Protein AF-A0A357JIE4-F1 (afdb_monomer_lite)

pLDDT: mean 88.47, std 15.43, range [49.12, 98.25]

Foldseek 3Di:
DDDDPPPPPVPPCQWDADPVRQTAAHVVQQWNGFDADPVRHTQWTAHDDPPGDIDGWDADPVGHTDD

Sequence (67 aa):
MSLVLQNNIFKVSITDYDPDGNLTSDKNKNITSILYNHLNMPTKITVTGSNAGTLDYVYTADGIKLQ

Radius of gyration: 17.45 Å; chains: 1; bounding box: 37×30×55 Å

Structure (mmCIF, N/CA/C/O backbone):
data_AF-A0A357JIE4-F1
#
_entry.id   AF-A0A357JIE4-F1
#
loop_
_atom_site.group_PDB
_atom_site.id
_atom_site.type_symbol
_atom_site.label_atom_id
_atom_site.label_alt_id
_atom_site.label_comp_id
_atom_site.label_asym_id
_atom_site.label_entity_id
_atom_site.label_seq_id
_atom_site.pdbx_PDB_ins_code
_atom_site.Cartn_x
_atom_site.Cartn_y
_atom_site.Cartn_z
_atom_site.occupancy
_atom_site.B_iso_or_equiv
_atom_site.auth_seq_id
_atom_site.auth_comp_id
_atom_site.auth_asym_id
_atom_site.auth_atom_id
_atom_site.pdbx_PDB_model_num
ATOM 1 N N . MET A 1 1 ? 24.592 -22.431 37.572 1.00 65.50 1 MET A N 1
ATOM 2 C CA . MET A 1 1 ? 23.449 -21.505 37.690 1.00 65.50 1 MET A CA 1
ATOM 3 C C . MET A 1 1 ? 23.583 -20.467 36.589 1.00 65.50 1 MET A C 1
ATOM 5 O O . MET A 1 1 ? 24.336 -19.526 36.770 1.00 65.50 1 MET A O 1
ATOM 9 N N . SER A 1 2 ? 22.913 -20.659 35.454 1.00 49.12 2 SER A N 1
ATOM 10 C CA . SER A 1 2 ? 22.722 -19.586 34.472 1.00 49.12 2 SER A CA 1
ATOM 11 C C . SER A 1 2 ? 21.313 -19.712 33.922 1.00 49.12 2 SER A C 1
ATOM 13 O O . SER A 1 2 ? 20.989 -20.681 33.240 1.00 49.12 2 SER A O 1
ATOM 15 N N . LEU A 1 3 ? 20.468 -18.762 34.304 1.00 49.31 3 LEU A N 1
ATOM 16 C CA . LEU A 1 3 ? 19.119 -18.607 33.788 1.00 49.31 3 LEU A CA 1
ATOM 17 C C . LEU A 1 3 ? 19.234 -17.910 32.427 1.00 49.31 3 LEU A C 1
ATOM 19 O O . LEU A 1 3 ? 19.742 -16.792 32.351 1.00 49.31 3 LEU A O 1
ATOM 23 N N . VAL A 1 4 ? 18.800 -18.564 31.352 1.00 56.25 4 VAL A N 1
ATOM 24 C CA . VAL A 1 4 ? 18.663 -17.910 30.047 1.00 56.25 4 VAL A CA 1
ATOM 25 C C . VAL A 1 4 ? 17.335 -17.161 30.079 1.00 56.25 4 VAL A C 1
ATOM 27 O O . VAL A 1 4 ? 16.273 -17.782 30.088 1.00 56.25 4 VAL A O 1
ATOM 30 N N . LEU A 1 5 ? 17.381 -15.832 30.147 1.00 53.88 5 LEU A N 1
ATOM 31 C CA . LEU A 1 5 ? 16.198 -14.988 29.986 1.00 53.88 5 LEU A CA 1
ATOM 32 C C . LEU A 1 5 ? 15.730 -15.090 28.530 1.00 53.88 5 LEU A C 1
ATOM 34 O O . LEU A 1 5 ? 16.157 -14.327 27.667 1.00 53.88 5 LEU A O 1
ATOM 38 N N . GLN A 1 6 ? 14.844 -16.046 28.253 1.00 53.06 6 GLN A N 1
ATOM 39 C CA . GLN A 1 6 ? 13.958 -15.994 27.093 1.00 53.06 6 GLN A CA 1
ATOM 40 C C . GLN A 1 6 ? 12.928 -14.897 27.373 1.00 53.06 6 GLN A C 1
ATOM 42 O O . GLN A 1 6 ? 11.773 -15.169 27.704 1.00 53.06 6 GLN A O 1
ATOM 47 N N . ASN A 1 7 ? 13.352 -13.636 27.282 1.00 50.56 7 ASN A N 1
ATOM 48 C CA . ASN A 1 7 ? 12.408 -12.541 27.154 1.00 50.56 7 ASN A CA 1
ATOM 49 C C . ASN A 1 7 ? 11.807 -12.665 25.753 1.00 50.56 7 ASN A C 1
ATOM 51 O O . ASN A 1 7 ? 12.252 -12.011 24.812 1.00 50.56 7 ASN A O 1
ATOM 55 N N . ASN A 1 8 ? 10.794 -13.528 25.639 1.00 51.81 8 ASN A N 1
ATOM 56 C CA . ASN A 1 8 ? 9.797 -13.526 24.577 1.00 51.81 8 ASN A CA 1
ATOM 57 C C . ASN A 1 8 ? 9.051 -12.186 24.624 1.00 51.81 8 ASN A C 1
ATOM 59 O O . ASN A 1 8 ? 7.875 -12.113 24.978 1.00 51.81 8 ASN A O 1
ATOM 63 N N . ILE A 1 9 ? 9.744 -11.099 24.284 1.00 59.69 9 ILE A N 1
ATOM 64 C CA . ILE A 1 9 ? 9.098 -9.874 23.850 1.00 59.69 9 ILE A CA 1
ATOM 65 C C . ILE A 1 9 ? 8.446 -10.286 22.541 1.00 59.69 9 ILE A C 1
ATOM 67 O O . ILE A 1 9 ? 9.114 -10.386 21.514 1.00 59.69 9 ILE A O 1
ATOM 71 N N . PHE A 1 10 ? 7.160 -10.632 22.611 1.00 62.34 10 PHE A N 1
ATOM 72 C CA . PHE A 1 10 ? 6.324 -10.822 21.441 1.00 62.34 10 PHE A CA 1
ATOM 73 C C . PHE A 1 10 ? 6.539 -9.588 20.577 1.00 62.34 10 PHE A C 1
ATOM 75 O O . PHE A 1 10 ? 6.088 -8.497 20.927 1.00 62.34 10 PHE A O 1
ATOM 82 N N . LYS A 1 11 ? 7.313 -9.734 19.498 1.00 60.78 11 LYS A N 1
ATOM 83 C CA . LYS A 1 11 ? 7.496 -8.677 18.519 1.00 60.78 11 LYS A CA 1
ATOM 84 C C . LYS A 1 11 ? 6.129 -8.499 17.881 1.00 60.78 11 LYS A C 1
ATOM 86 O O . LYS A 1 11 ? 5.779 -9.182 16.925 1.00 60.78 11 LYS A O 1
ATOM 91 N N . VAL A 1 12 ? 5.316 -7.629 18.466 1.00 67.50 12 VAL A N 1
ATOM 92 C CA . VAL A 1 12 ? 4.154 -7.098 17.782 1.00 67.50 12 VAL A CA 1
ATOM 93 C C . VAL A 1 12 ? 4.753 -6.255 16.674 1.00 67.50 12 VAL A C 1
ATOM 95 O O . VAL A 1 12 ? 5.203 -5.137 16.916 1.00 67.50 12 VAL A O 1
ATOM 98 N N . SER A 1 13 ? 4.825 -6.812 15.468 1.00 75.69 13 SER A N 1
ATOM 99 C CA . SER A 1 13 ? 5.065 -5.991 14.295 1.00 75.69 13 SER A CA 1
ATOM 100 C C . SER A 1 13 ? 3.935 -4.973 14.227 1.00 75.69 13 SER A C 1
ATOM 102 O O . SER A 1 13 ? 2.749 -5.317 14.131 1.00 75.69 13 SER A O 1
ATOM 104 N N . ILE A 1 14 ? 4.312 -3.717 14.426 1.00 87.81 14 ILE A N 1
ATOM 105 C CA . ILE A 1 14 ?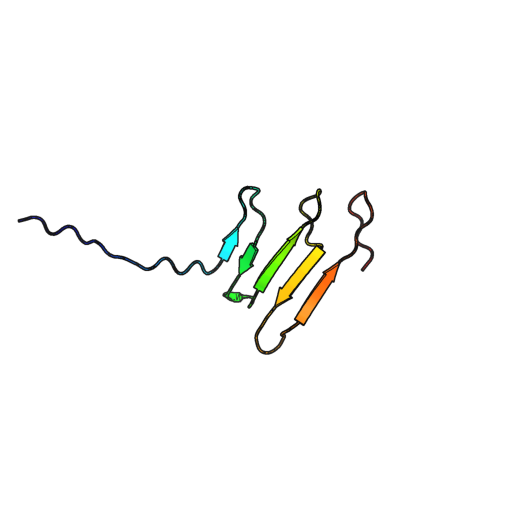 3.443 -2.559 14.239 1.00 87.81 14 ILE A CA 1
ATOM 106 C C . ILE A 1 14 ? 3.427 -2.177 12.759 1.00 87.81 14 ILE A C 1
ATOM 108 O O . ILE A 1 14 ? 2.429 -1.656 12.279 1.00 87.81 14 ILE A O 1
ATOM 112 N N . THR A 1 15 ? 4.501 -2.504 12.044 1.00 94.38 15 THR A N 1
ATOM 113 C CA . THR A 1 15 ? 4.705 -2.222 10.630 1.00 94.38 15 THR A CA 1
ATOM 114 C C . THR A 1 15 ? 5.392 -3.429 10.003 1.00 94.38 15 THR A C 1
ATOM 116 O O . THR A 1 15 ? 6.385 -3.912 10.554 1.00 94.38 15 THR A O 1
ATOM 119 N N . ASP A 1 16 ? 4.867 -3.911 8.883 1.00 95.62 16 ASP A N 1
ATOM 120 C CA . ASP A 1 16 ? 5.391 -5.069 8.157 1.00 95.62 16 ASP A CA 1
ATOM 121 C C . ASP A 1 16 ? 5.681 -4.703 6.702 1.00 95.62 16 ASP A C 1
ATOM 123 O O . ASP A 1 16 ? 5.031 -3.828 6.128 1.00 95.62 16 ASP A O 1
ATOM 127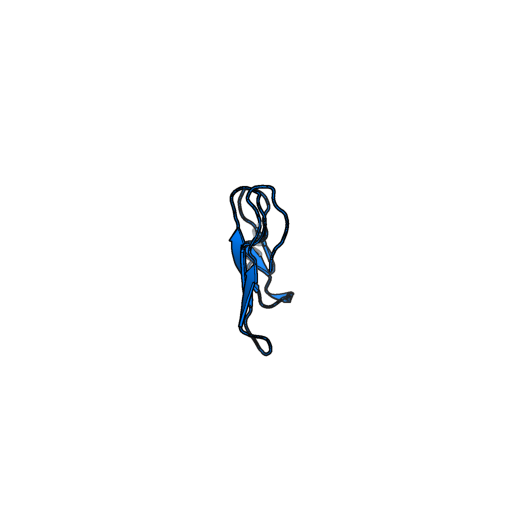 N N . TYR A 1 17 ? 6.662 -5.386 6.113 1.00 96.25 17 TYR A N 1
ATOM 128 C CA . TYR A 1 17 ? 7.149 -5.133 4.761 1.00 96.25 17 TYR A CA 1
ATOM 129 C C . TYR A 1 17 ? 7.280 -6.442 3.977 1.00 96.25 17 TYR A C 1
ATOM 131 O O . TYR A 1 17 ? 7.473 -7.505 4.573 1.00 96.25 17 TYR A O 1
ATOM 139 N N . ASP A 1 18 ? 7.164 -6.368 2.654 1.00 93.81 18 ASP A N 1
ATOM 140 C CA . ASP A 1 18 ? 7.501 -7.469 1.749 1.00 93.81 18 ASP A CA 1
ATOM 141 C C . ASP A 1 18 ? 9.032 -7.555 1.515 1.00 93.81 18 ASP A C 1
ATOM 143 O O . ASP A 1 18 ? 9.781 -6.692 1.991 1.00 93.81 18 ASP A O 1
ATOM 147 N N . PRO A 1 19 ? 9.540 -8.597 0.823 1.00 95.44 19 PRO A N 1
ATOM 148 C CA . PRO A 1 19 ? 10.973 -8.738 0.546 1.00 95.44 19 PRO A CA 1
ATOM 149 C C . PRO A 1 19 ? 11.585 -7.613 -0.299 1.00 95.44 19 PRO A C 1
ATOM 151 O O . PRO A 1 19 ? 12.789 -7.382 -0.195 1.00 95.44 19 PRO A O 1
ATOM 154 N N . ASP A 1 20 ? 10.776 -6.917 -1.102 1.00 93.19 20 ASP A N 1
ATOM 155 C CA . ASP A 1 20 ? 11.209 -5.790 -1.936 1.00 93.19 20 ASP A CA 1
ATOM 156 C C . ASP A 1 20 ? 11.244 -4.467 -1.142 1.00 93.19 20 ASP A C 1
ATOM 158 O O . ASP A 1 20 ? 11.683 -3.434 -1.652 1.00 93.19 20 ASP A O 1
ATOM 162 N N . GLY A 1 21 ? 10.832 -4.498 0.132 1.00 95.06 21 GLY A N 1
ATOM 163 C CA . GLY A 1 21 ? 10.831 -3.358 1.045 1.00 95.06 21 GLY A CA 1
ATOM 164 C C . GLY A 1 21 ? 9.566 -2.504 0.972 1.00 95.06 21 GLY A C 1
ATOM 165 O O . GLY A 1 21 ? 9.537 -1.415 1.553 1.00 95.06 21 GLY A O 1
ATOM 166 N N . ASN A 1 22 ? 8.513 -2.972 0.299 1.00 96.75 22 ASN A N 1
ATOM 167 C CA . ASN A 1 22 ? 7.233 -2.277 0.266 1.00 96.75 22 ASN A CA 1
ATOM 168 C C . ASN A 1 22 ? 6.440 -2.534 1.549 1.00 96.75 22 ASN A C 1
ATOM 170 O O . ASN A 1 22 ? 6.468 -3.625 2.114 1.00 96.75 22 ASN A O 1
ATOM 174 N N . LEU A 1 23 ? 5.705 -1.524 2.012 1.00 97.06 23 LEU A N 1
ATOM 175 C CA . LEU A 1 23 ? 4.871 -1.617 3.208 1.00 97.06 23 LEU A CA 1
ATOM 176 C C . LEU A 1 23 ? 3.677 -2.552 2.962 1.00 97.06 23 LEU A C 1
ATOM 178 O O . LEU A 1 23 ? 2.864 -2.293 2.087 1.00 97.06 23 LEU A O 1
ATOM 182 N N . THR A 1 24 ? 3.496 -3.594 3.770 1.00 96.94 24 THR A N 1
ATOM 183 C CA . THR A 1 24 ? 2.334 -4.496 3.648 1.00 96.94 24 THR A CA 1
ATOM 184 C C . THR A 1 24 ? 1.258 -4.205 4.686 1.00 96.94 24 THR A C 1
ATOM 186 O O . THR A 1 24 ? 0.071 -4.357 4.391 1.00 96.94 24 THR A O 1
ATOM 189 N N . SER A 1 25 ? 1.636 -3.739 5.882 1.00 95.75 25 SER A N 1
ATOM 190 C CA . SER A 1 25 ? 0.689 -3.316 6.921 1.00 95.75 25 SER A CA 1
ATOM 191 C C . SER A 1 25 ? 1.298 -2.305 7.898 1.00 95.75 25 SER A C 1
ATOM 193 O O . SER A 1 25 ? 2.508 -2.297 8.121 1.00 95.75 25 SER A O 1
ATOM 195 N N . ASP A 1 26 ? 0.458 -1.450 8.488 1.00 95.94 26 ASP A N 1
ATOM 196 C CA . ASP A 1 26 ? 0.852 -0.498 9.535 1.00 95.94 26 ASP A CA 1
ATOM 197 C C . ASP A 1 26 ? -0.305 -0.271 10.518 1.00 95.94 26 ASP A C 1
ATOM 199 O O . ASP A 1 26 ? -1.282 0.425 10.220 1.00 95.94 26 ASP A O 1
ATOM 203 N N . LYS A 1 27 ? -0.176 -0.825 11.726 1.00 93.56 27 LYS A N 1
ATOM 204 C CA . LYS A 1 27 ? -1.174 -0.723 12.798 1.00 93.56 27 LYS A CA 1
ATOM 205 C C . LYS A 1 27 ? -1.321 0.696 13.340 1.00 93.56 27 LYS A C 1
ATOM 207 O O . LYS A 1 27 ? -2.424 1.049 13.743 1.00 93.56 27 LYS A O 1
ATOM 212 N N . ASN A 1 28 ? -0.282 1.535 13.299 1.00 93.56 28 ASN A N 1
ATOM 21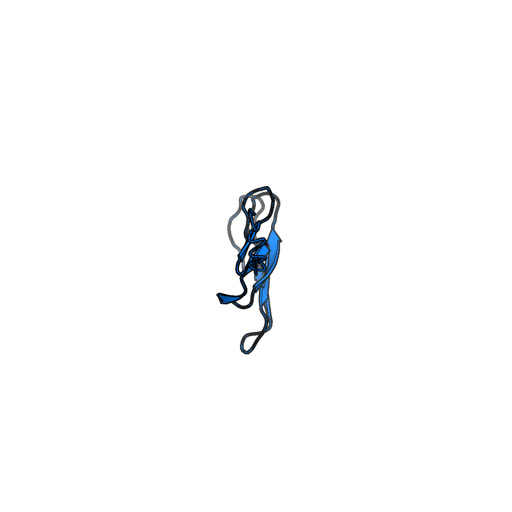3 C CA . ASN A 1 28 ? -0.403 2.940 13.717 1.00 93.56 28 ASN A CA 1
ATOM 214 C C . ASN A 1 28 ? -1.294 3.742 12.760 1.00 93.56 28 ASN A C 1
ATOM 216 O O . ASN A 1 28 ? -1.878 4.754 13.145 1.00 93.56 28 ASN A O 1
ATOM 220 N N . LYS A 1 29 ? -1.385 3.294 11.503 1.00 93.31 29 LYS A N 1
ATOM 221 C CA . LYS A 1 29 ? -2.206 3.904 10.449 1.00 93.31 29 LYS A CA 1
ATOM 222 C C . LYS A 1 29 ? -3.502 3.134 10.185 1.00 93.31 29 LYS A C 1
ATOM 224 O O . LYS A 1 29 ? -4.239 3.501 9.274 1.00 93.31 29 LYS A O 1
ATOM 229 N N . ASN A 1 30 ? -3.777 2.078 10.954 1.00 95.75 30 ASN A N 1
ATOM 230 C CA . ASN A 1 30 ? -4.862 1.121 10.714 1.00 95.75 30 ASN A CA 1
ATOM 231 C C . ASN A 1 30 ? -4.839 0.492 9.304 1.00 95.75 30 ASN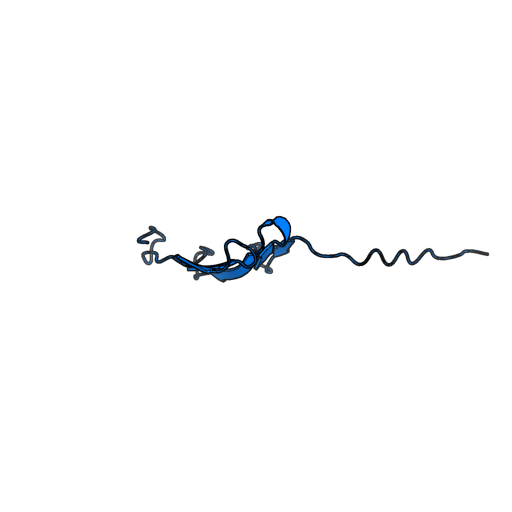 A C 1
ATOM 233 O O . ASN A 1 30 ? -5.883 0.095 8.787 1.00 95.75 30 ASN A O 1
ATOM 237 N N . ILE A 1 31 ? -3.665 0.393 8.672 1.00 96.69 31 ILE A N 1
ATOM 238 C CA . ILE A 1 31 ? -3.489 -0.244 7.364 1.00 96.69 31 ILE A CA 1
ATOM 239 C C . ILE A 1 31 ? -3.345 -1.748 7.572 1.00 96.69 31 ILE A C 1
ATOM 241 O O . ILE A 1 31 ? -2.452 -2.205 8.285 1.00 96.69 31 ILE A O 1
ATOM 245 N N . THR A 1 32 ? -4.210 -2.513 6.912 1.00 97.06 32 THR A N 1
ATOM 246 C CA . THR A 1 32 ? -4.248 -3.982 7.009 1.00 97.06 32 THR A CA 1
ATOM 247 C C . THR A 1 32 ? -3.674 -4.685 5.787 1.00 97.06 32 THR A C 1
ATOM 249 O O . THR A 1 32 ? -3.234 -5.824 5.899 1.00 97.06 32 THR A O 1
ATOM 252 N N . SER A 1 33 ? -3.687 -4.028 4.626 1.00 97.56 33 SER A N 1
ATOM 253 C CA . SER A 1 33 ? -3.073 -4.534 3.399 1.00 97.56 33 SER A CA 1
ATOM 254 C C . SER A 1 33 ? -2.769 -3.400 2.429 1.00 97.56 33 SER A C 1
ATOM 256 O O . SER A 1 33 ? -3.507 -2.409 2.371 1.00 9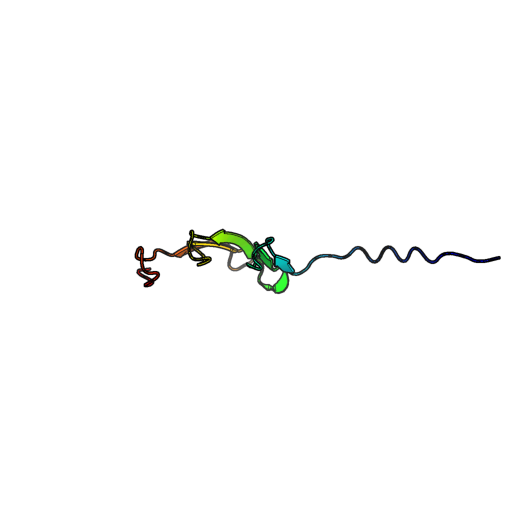7.56 33 SER A O 1
ATOM 258 N N . ILE A 1 34 ? -1.709 -3.585 1.644 1.00 98.25 34 ILE A N 1
ATOM 259 C CA . ILE A 1 34 ? -1.405 -2.784 0.462 1.00 98.25 34 ILE A CA 1
ATOM 260 C C . ILE A 1 34 ? -1.130 -3.731 -0.710 1.00 98.25 34 ILE A C 1
ATOM 262 O O . ILE A 1 34 ? -0.387 -4.700 -0.565 1.00 98.25 34 ILE A O 1
ATOM 266 N N . LEU A 1 35 ? -1.752 -3.463 -1.857 1.00 97.69 35 LEU A N 1
ATOM 267 C CA . LEU A 1 35 ? -1.441 -4.111 -3.130 1.00 97.69 35 LEU A CA 1
ATOM 268 C C . LEU A 1 35 ? -0.577 -3.185 -3.972 1.00 97.69 35 LEU A C 1
ATOM 270 O O . LEU A 1 35 ? -0.769 -1.969 -3.947 1.00 97.69 35 LEU A O 1
ATOM 274 N N . TYR A 1 36 ? 0.326 -3.776 -4.743 1.00 97.88 36 TYR A N 1
ATOM 275 C CA . TYR A 1 36 ? 1.297 -3.064 -5.561 1.00 97.88 36 TYR A CA 1
ATOM 276 C C . TYR A 1 36 ? 1.206 -3.489 -7.025 1.00 97.88 36 TYR A C 1
ATOM 278 O O . TYR A 1 36 ? 0.816 -4.616 -7.337 1.00 97.88 36 TYR A O 1
ATOM 286 N N . ASN A 1 37 ? 1.559 -2.577 -7.930 1.00 95.38 37 ASN A N 1
ATOM 287 C CA . ASN A 1 37 ? 1.829 -2.918 -9.326 1.00 95.38 37 ASN A CA 1
ATOM 288 C C . ASN A 1 37 ? 3.304 -3.326 -9.522 1.00 95.38 37 ASN A C 1
ATOM 290 O O . ASN A 1 37 ? 4.111 -3.274 -8.599 1.00 95.38 37 ASN A O 1
ATOM 294 N N . HIS A 1 38 ? 3.672 -3.672 -10.756 1.00 94.19 38 HIS A N 1
ATOM 295 C CA . HIS A 1 38 ? 5.040 -4.058 -11.131 1.00 94.19 38 HIS A CA 1
ATOM 296 C C . HIS A 1 38 ? 6.093 -2.938 -11.009 1.00 94.19 38 HIS A C 1
ATOM 298 O O . HIS A 1 38 ? 7.275 -3.198 -11.204 1.00 94.19 38 HIS A O 1
ATOM 304 N N . LEU A 1 39 ? 5.676 -1.703 -10.714 1.00 95.88 39 LEU A N 1
ATOM 305 C CA . LEU A 1 39 ? 6.549 -0.555 -10.453 1.00 95.88 39 LEU A CA 1
ATOM 306 C C . LEU A 1 39 ? 6.659 -0.254 -8.949 1.00 95.88 39 LEU A C 1
ATOM 308 O O . LEU A 1 39 ? 7.111 0.828 -8.576 1.00 95.88 39 LEU A O 1
ATOM 312 N N . ASN A 1 40 ? 6.211 -1.174 -8.086 1.00 96.50 40 ASN A N 1
ATOM 313 C CA . ASN A 1 40 ? 6.151 -1.004 -6.632 1.00 96.50 40 ASN A CA 1
ATOM 314 C C . ASN A 1 40 ? 5.311 0.209 -6.188 1.00 96.50 40 ASN A C 1
ATOM 316 O O . ASN A 1 40 ? 5.521 0.786 -5.121 1.00 96.50 40 ASN A O 1
ATOM 320 N N . MET A 1 41 ? 4.306 0.590 -6.983 1.00 97.06 41 MET A N 1
ATOM 321 C CA . MET A 1 41 ? 3.361 1.652 -6.633 1.00 97.06 41 MET A CA 1
ATOM 322 C C . MET A 1 41 ? 2.085 1.062 -6.013 1.00 97.06 41 MET A C 1
ATOM 324 O O . MET A 1 41 ? 1.555 0.093 -6.566 1.00 97.06 41 MET A O 1
ATOM 328 N N . PRO A 1 42 ? 1.558 1.630 -4.910 1.00 97.62 42 PRO A N 1
ATOM 329 C CA . PRO A 1 42 ? 0.340 1.134 -4.274 1.00 97.62 42 PRO A CA 1
ATOM 330 C C . PRO A 1 42 ? -0.871 1.259 -5.199 1.00 97.62 42 PRO A C 1
ATOM 332 O O . PRO A 1 42 ? -1.238 2.366 -5.561 1.00 97.62 42 PRO A O 1
ATOM 335 N N . THR A 1 43 ? -1.540 0.164 -5.539 1.00 98.00 43 THR A N 1
ATOM 336 C CA . THR A 1 43 ? -2.798 0.175 -6.310 1.00 98.00 43 THR A CA 1
ATOM 337 C C . THR A 1 43 ? -4.027 0.089 -5.420 1.00 98.00 43 THR A C 1
ATOM 339 O O . THR A 1 43 ? -5.101 0.538 -5.811 1.00 98.00 43 THR A O 1
ATOM 342 N N . LYS A 1 44 ? -3.881 -0.462 -4.212 1.00 98.25 44 LYS A N 1
ATOM 343 C CA . LYS A 1 44 ? -4.968 -0.550 -3.240 1.00 98.25 44 LYS A CA 1
ATOM 344 C C . LYS A 1 44 ? -4.443 -0.519 -1.819 1.00 98.25 44 LYS A C 1
ATOM 346 O O . LYS A 1 44 ? -3.552 -1.294 -1.494 1.00 98.25 44 LYS A O 1
ATOM 351 N N . ILE A 1 45 ? -5.027 0.314 -0.965 1.00 98.00 45 ILE A N 1
ATOM 352 C CA . ILE A 1 45 ? -4.737 0.356 0.474 1.00 98.00 45 ILE A CA 1
ATOM 353 C C . ILE A 1 45 ? -6.026 0.069 1.234 1.00 98.00 45 ILE A C 1
ATOM 355 O O . ILE A 1 45 ? -7.015 0.772 1.042 1.00 98.00 45 ILE A O 1
ATOM 359 N N . THR A 1 46 ? -6.013 -0.930 2.117 1.00 98.19 46 THR A N 1
ATOM 360 C CA . THR A 1 46 ? -7.163 -1.256 2.976 1.00 98.19 46 THR A CA 1
ATOM 361 C C . THR A 1 46 ? -6.932 -0.737 4.388 1.00 98.19 46 THR A C 1
ATOM 363 O O . THR A 1 46 ? -6.006 -1.179 5.079 1.00 98.19 46 THR A O 1
ATOM 366 N N . VAL A 1 47 ? -7.806 0.161 4.836 1.00 97.81 47 VAL A N 1
ATOM 367 C CA . VAL A 1 47 ? -7.762 0.790 6.161 1.00 97.81 47 VAL A CA 1
ATOM 368 C C . VAL A 1 47 ? -8.950 0.319 6.998 1.00 97.81 47 VAL A C 1
ATOM 370 O O . VAL A 1 47 ? -10.041 0.094 6.472 1.00 97.81 47 VAL A O 1
ATOM 373 N N . THR A 1 48 ? -8.752 0.161 8.305 1.00 96.62 48 THR A N 1
ATOM 374 C CA . THR A 1 48 ? -9.806 -0.181 9.275 1.00 96.62 48 THR A CA 1
ATOM 375 C C . THR A 1 48 ? -9.983 0.913 10.339 1.00 96.62 48 THR A C 1
ATOM 377 O O . THR A 1 48 ? -9.322 1.951 10.311 1.00 96.62 48 THR A O 1
ATOM 380 N N . GLY A 1 49 ? -10.915 0.713 11.275 1.00 94.25 49 GLY A N 1
ATOM 381 C CA . GLY A 1 49 ? -11.231 1.681 12.329 1.00 94.25 49 GLY A CA 1
ATOM 382 C C . GLY A 1 49 ? -12.246 2.734 11.882 1.00 94.25 49 GLY A C 1
ATOM 383 O O . GLY A 1 49 ? -13.094 2.468 11.034 1.00 94.25 49 GLY A O 1
ATOM 384 N N . SER A 1 50 ? -12.179 3.937 12.456 1.00 93.06 50 SER A N 1
ATOM 385 C CA . SER A 1 50 ? -13.166 4.998 12.192 1.00 93.06 50 SER A CA 1
ATOM 386 C C . SER A 1 50 ? -13.170 5.496 10.743 1.00 93.06 50 SER A C 1
ATOM 388 O O . SER A 1 50 ? -14.196 5.966 10.269 1.00 93.06 50 SER A O 1
ATOM 390 N N . ASN A 1 51 ? -12.042 5.356 10.038 1.00 88.31 51 ASN A N 1
ATOM 391 C CA . ASN A 1 51 ? -11.888 5.701 8.621 1.00 88.31 51 ASN A CA 1
ATOM 392 C C . ASN A 1 51 ? -11.768 4.437 7.755 1.00 88.31 51 ASN A C 1
ATOM 394 O O . ASN A 1 51 ? -10.967 4.395 6.821 1.00 88.31 51 ASN A O 1
ATOM 398 N N . ALA A 1 52 ? -12.496 3.375 8.116 1.00 96.12 52 ALA A N 1
ATOM 399 C CA . ALA A 1 52 ? -12.443 2.119 7.386 1.00 96.12 52 ALA A CA 1
ATOM 400 C C . ALA A 1 52 ? -12.855 2.303 5.920 1.00 96.12 52 ALA A C 1
ATOM 402 O O . ALA A 1 52 ? -13.838 2.978 5.614 1.00 96.12 52 ALA A O 1
ATOM 403 N N . GLY A 1 53 ? -12.113 1.668 5.019 1.00 97.25 53 GLY A N 1
ATOM 404 C CA . GLY A 1 53 ? -12.359 1.758 3.587 1.00 97.25 53 GLY A CA 1
ATOM 405 C C . GLY A 1 53 ? -11.160 1.317 2.764 1.00 97.25 53 GLY A C 1
ATOM 406 O O . GLY A 1 53 ? -10.141 0.865 3.296 1.00 97.25 53 GLY A O 1
ATOM 407 N N . THR A 1 54 ? -11.295 1.456 1.449 1.00 97.44 54 THR A N 1
ATOM 408 C CA . THR A 1 54 ? -10.210 1.208 0.502 1.00 97.44 54 THR A CA 1
ATOM 409 C C . THR A 1 54 ? -9.861 2.482 -0.247 1.00 97.44 54 THR A C 1
ATOM 411 O O . THR A 1 54 ? -10.739 3.253 -0.630 1.00 97.44 54 THR A O 1
ATOM 414 N N . LEU A 1 55 ? -8.563 2.703 -0.438 1.00 96.50 55 LEU A N 1
ATOM 415 C CA . LEU A 1 55 ? -8.046 3.697 -1.367 1.00 96.50 55 LEU A CA 1
ATOM 416 C C . LEU A 1 55 ? -7.545 2.937 -2.586 1.00 96.50 55 LEU A C 1
ATOM 418 O O . LEU A 1 55 ? -6.556 2.213 -2.483 1.00 96.50 55 LEU A O 1
ATOM 422 N N . ASP A 1 56 ? -8.250 3.072 -3.701 1.00 97.88 56 ASP A N 1
ATOM 423 C CA . ASP A 1 56 ? -7.886 2.465 -4.975 1.00 97.88 56 ASP A CA 1
ATOM 424 C C . ASP A 1 56 ? -7.205 3.526 -5.851 1.00 97.88 56 ASP A C 1
ATOM 426 O O . ASP A 1 56 ? -7.703 4.647 -5.987 1.00 97.88 56 ASP A O 1
ATOM 430 N N . TYR A 1 57 ? -6.057 3.171 -6.422 1.00 97.56 57 TYR A N 1
ATOM 431 C CA . TYR A 1 57 ? -5.262 4.039 -7.281 1.00 97.56 57 TYR A CA 1
ATOM 432 C C . TYR A 1 57 ? -5.070 3.403 -8.649 1.00 97.56 57 TYR A C 1
ATOM 434 O O . TYR A 1 57 ? -4.807 2.203 -8.774 1.00 97.56 57 TYR A O 1
ATOM 442 N N . VAL A 1 58 ? -5.146 4.240 -9.678 1.00 96.69 58 VAL A N 1
ATOM 443 C CA . VAL A 1 58 ? -4.899 3.834 -11.062 1.00 96.69 58 VAL A CA 1
ATOM 444 C C . VAL A 1 58 ? -3.723 4.631 -11.594 1.00 96.69 58 VAL A C 1
ATOM 446 O O . VAL A 1 58 ? -3.638 5.842 -11.393 1.00 96.69 58 VAL A O 1
ATOM 449 N N . TYR A 1 59 ? -2.823 3.949 -12.292 1.00 97.75 59 TYR A N 1
ATOM 450 C CA . TYR A 1 59 ? -1.651 4.548 -12.912 1.00 97.75 59 TYR A CA 1
ATOM 451 C C . TYR A 1 59 ? -1.631 4.231 -14.401 1.00 97.75 59 TYR A C 1
ATOM 453 O O . TYR A 1 59 ? -2.157 3.204 -14.836 1.00 97.75 59 TYR A O 1
ATOM 461 N N . THR A 1 60 ? -0.986 5.090 -15.182 1.00 97.31 60 THR A N 1
ATOM 462 C CA . THR A 1 60 ? -0.515 4.712 -16.514 1.00 97.31 60 THR A CA 1
ATOM 463 C C . THR A 1 60 ? 0.559 3.626 -16.403 1.00 97.31 60 THR A C 1
ATOM 465 O O . THR A 1 60 ? 1.127 3.397 -15.332 1.00 97.31 60 THR A O 1
ATOM 468 N N . ALA A 1 61 ? 0.878 2.979 -17.526 1.00 95.38 61 ALA A N 1
ATOM 469 C CA . ALA A 1 61 ? 1.967 2.004 -17.587 1.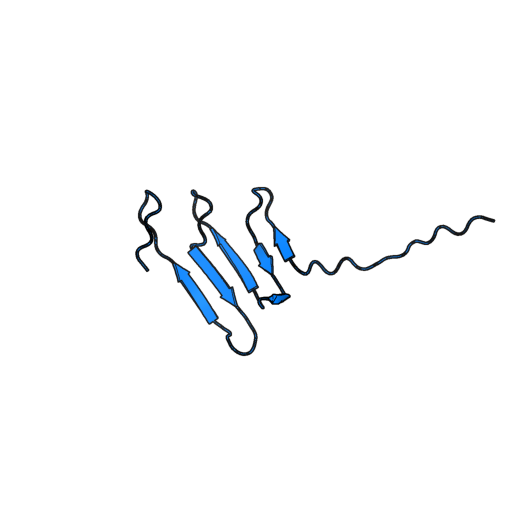00 95.38 61 ALA A CA 1
ATOM 470 C C . ALA A 1 61 ? 3.332 2.609 -17.201 1.00 95.38 61 ALA A C 1
ATOM 472 O O . ALA A 1 61 ? 4.168 1.902 -16.652 1.00 95.38 61 ALA A O 1
ATOM 473 N N . ASP A 1 62 ? 3.519 3.915 -17.424 1.00 96.62 62 ASP A N 1
ATOM 474 C CA . ASP A 1 62 ? 4.741 4.658 -17.086 1.00 96.62 62 ASP A CA 1
ATOM 475 C C . ASP A 1 62 ? 4.757 5.185 -15.636 1.00 96.62 62 ASP A C 1
ATOM 477 O O . ASP A 1 62 ? 5.673 5.906 -15.245 1.00 96.62 62 ASP A O 1
ATOM 481 N N . GLY A 1 63 ? 3.737 4.870 -14.828 1.00 95.88 63 GLY A N 1
ATOM 482 C CA . GLY A 1 63 ? 3.675 5.264 -13.416 1.00 95.88 63 GLY A CA 1
ATOM 483 C C . GLY A 1 63 ? 3.084 6.653 -13.144 1.00 95.88 63 GLY A C 1
ATOM 484 O O . GLY A 1 63 ? 3.251 7.192 -12.050 1.00 95.88 63 GLY A O 1
ATOM 485 N N . ILE A 1 64 ? 2.358 7.253 -14.093 1.00 97.00 64 ILE A N 1
ATOM 486 C CA . ILE A 1 64 ? 1.639 8.515 -13.855 1.00 97.00 64 ILE A CA 1
ATOM 487 C C . ILE A 1 64 ? 0.303 8.207 -13.180 1.00 97.00 64 ILE A C 1
ATOM 489 O O . ILE A 1 64 ? -0.499 7.443 -13.711 1.00 97.00 64 ILE A O 1
ATOM 493 N N . LYS A 1 65 ? 0.039 8.812 -12.018 1.00 95.38 65 LYS A N 1
ATOM 494 C CA . LYS A 1 65 ? -1.222 8.635 -11.285 1.00 95.38 65 LYS A CA 1
ATOM 495 C C . LYS A 1 65 ? -2.402 9.258 -12.045 1.00 95.38 65 LYS A C 1
ATOM 497 O O . LYS A 1 65 ? -2.325 10.413 -12.456 1.00 95.38 65 LYS A O 1
ATOM 502 N N . LEU A 1 66 ? -3.495 8.509 -12.175 1.00 95.19 66 LEU A N 1
ATOM 503 C CA . LEU A 1 66 ? -4.732 8.914 -12.854 1.00 95.19 66 LEU A CA 1
ATOM 504 C C . LEU A 1 66 ? -5.894 9.176 -11.885 1.00 95.19 66 LEU A C 1
ATOM 506 O O . LEU A 1 66 ? -6.722 10.044 -12.153 1.00 95.19 66 LEU A O 1
ATOM 510 N N . GLN A 1 67 ? -5.948 8.440 -10.770 1.00 87.50 67 GLN A N 1
ATOM 511 C CA . GLN A 1 67 ? -6.993 8.509 -9.742 1.00 87.50 67 GLN A CA 1
ATOM 512 C C . GLN A 1 67 ? -6.378 8.234 -8.372 1.00 87.50 67 GLN A C 1
ATOM 514 O O . GLN A 1 67 ? -5.555 7.294 -8.301 1.00 87.50 67 GLN A O 1
#

Secondary structure (DSSP, 8-state):
-------------SEEE-TTS-EEEEGGGTEEEEEE-TTS-EEEEEE-GGG-EEEE--B-TTS-B--